Pro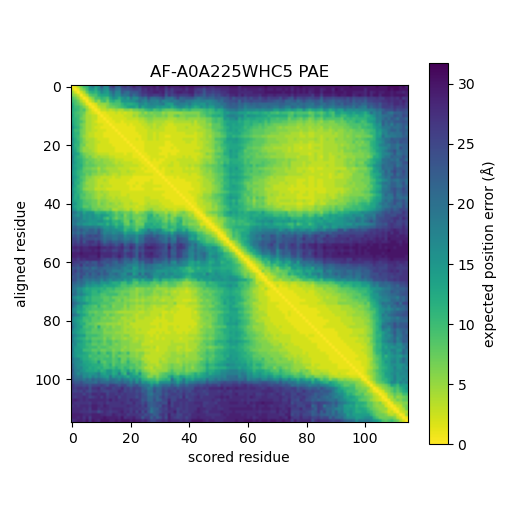tein AF-A0A225WHC5-F1 (afdb_monomer)

Foldseek 3Di:
DPCPDDPVCVVVCVVVVVLCQQQAFDVLLVRAGVVCLVFVDHRDDPCVVVDDDPPDPPPPPPPPPVCVVVVVVVRVVSSVVSVVSSVVSNVVVVVVVVVVPPDDPDPDDDPPDDD

pLDDT: mean 79.37, std 14.0, range [38.44, 94.5]

Secondary structure (DSSP, 8-state):
------TTTHHHHHHHHHHHHHHS-BGGGTTB-HHHHHHSSPPP-THHHH---TT---------GGGHHHHHHHHHHHHHHHHHHHHHHHHHHHHHHHHHHSPPPPS--TT----

Radius of gyration: 24.58 Å; Cα contacts (8 Å, |Δi|>4): 53; chains: 1; bounding box: 73×49×48 Å

Solvent-accessible surface area (backbone atoms only — not comparable to full-atom values): 7157 Å² total; per-residue (Å²): 130,82,86,78,71,54,96,78,50,57,71,75,41,45,65,59,52,51,50,50,60,35,46,42,62,36,70,78,49,64,61,37,20,55,45,26,68,72,65,57,42,82,59,78,52,84,58,62,78,73,56,73,61,96,79,60,85,73,59,75,86,78,70,55,80,88,50,48,63,60,56,50,53,54,42,53,53,50,29,51,53,51,53,50,51,25,51,51,50,46,51,54,49,52,53,51,53,52,58,70,68,54,69,83,78,74,96,68,62,101,76,75,76,84,130

Organism: NCBI:txid4795

Sequence (115 aa):
MENGLDQYEWRYLLPAVQANLNHTRVQSLADRAPVEVFTALPASSALDVMVVPATSEQGERVVELGDIGEHVDRRQVLLHEIQQEMVDVKERQRLRDTAAHNGIPANFDVGDFVL

Mean predicted aligned error: 12.5 Å

Structure (mmCIF, N/CA/C/O backbone):
data_AF-A0A225WHC5-F1
#
_entry.id   AF-A0A225WHC5-F1
#
loop_
_atom_site.group_PDB
_atom_site.id
_atom_site.type_symbol
_atom_site.label_atom_id
_atom_site.label_alt_id
_atom_site.label_comp_id
_atom_site.label_asym_id
_atom_site.label_entity_id
_atom_site.label_seq_id
_atom_site.pdbx_PDB_ins_code
_atom_site.Cartn_x
_atom_site.Cartn_y
_atom_site.Cartn_z
_atom_site.occupancy
_atom_site.B_iso_or_equiv
_atom_site.auth_seq_id
_atom_site.auth_comp_id
_atom_site.auth_asym_id
_atom_site.auth_atom_id
_atom_site.pdbx_PDB_model_num
ATOM 1 N N . MET A 1 1 ? -0.910 -25.039 -25.077 1.00 38.44 1 MET A N 1
ATOM 2 C CA . MET A 1 1 ? -1.863 -23.975 -25.434 1.00 38.44 1 MET A CA 1
ATOM 3 C C . MET A 1 1 ? -1.212 -22.677 -25.012 1.00 38.44 1 MET A C 1
ATOM 5 O O . MET A 1 1 ? -1.106 -22.429 -23.820 1.00 38.44 1 MET A O 1
ATOM 9 N N . GLU A 1 2 ? -0.632 -21.945 -25.961 1.00 48.19 2 GLU A N 1
ATOM 10 C CA . GLU A 1 2 ? -0.255 -20.551 -25.719 1.00 48.19 2 GLU A CA 1
ATOM 11 C C . GLU A 1 2 ? -1.563 -19.803 -25.470 1.00 48.19 2 GLU A C 1
ATOM 13 O O . GLU A 1 2 ? -2.457 -19.836 -26.314 1.00 48.19 2 GLU A O 1
ATOM 18 N N . ASN A 1 3 ? -1.726 -19.225 -24.281 1.00 57.34 3 ASN A N 1
ATOM 19 C CA . ASN A 1 3 ? -2.934 -18.497 -23.898 1.00 57.34 3 ASN A CA 1
ATOM 20 C C . ASN A 1 3 ? -2.948 -17.137 -24.611 1.00 57.34 3 ASN A C 1
ATOM 22 O O . ASN A 1 3 ? -2.781 -16.096 -23.977 1.00 57.34 3 ASN A O 1
ATOM 26 N N . GLY A 1 4 ? -3.064 -17.160 -25.940 1.00 53.59 4 GLY A N 1
ATOM 27 C CA . GLY A 1 4 ? -3.230 -15.987 -26.785 1.00 53.59 4 GLY A CA 1
ATOM 28 C C . GLY A 1 4 ? -4.613 -15.406 -26.559 1.00 53.59 4 GLY A C 1
ATOM 29 O O . GLY A 1 4 ? -5.509 -15.620 -27.367 1.00 53.59 4 GLY A O 1
ATOM 30 N N . LEU A 1 5 ? -4.786 -14.742 -25.418 1.00 62.00 5 LEU A N 1
ATOM 31 C CA . LEU A 1 5 ? -5.955 -13.921 -25.150 1.00 62.00 5 LEU A CA 1
ATOM 32 C C . LEU A 1 5 ? -6.085 -12.913 -26.284 1.00 62.00 5 LEU A C 1
ATOM 34 O O . LEU A 1 5 ? -5.107 -12.251 -26.65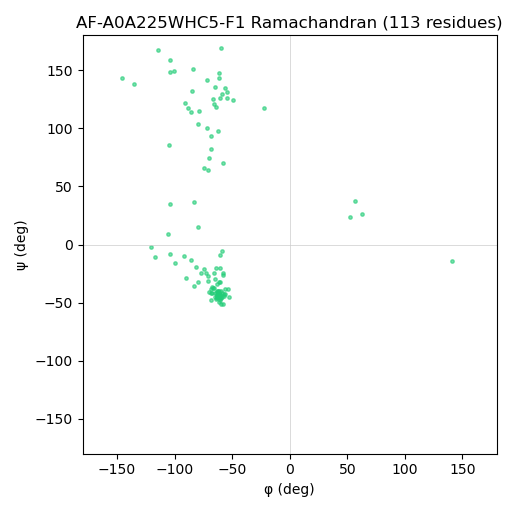1 1.00 62.00 5 LEU A O 1
ATOM 38 N N . ASP A 1 6 ? -7.286 -12.812 -26.836 1.00 71.00 6 ASP A N 1
ATOM 39 C CA . ASP A 1 6 ? -7.579 -11.801 -27.839 1.00 71.00 6 ASP A CA 1
ATOM 40 C C . ASP A 1 6 ? -7.378 -10.409 -27.206 1.00 71.00 6 ASP A C 1
ATOM 42 O O . ASP A 1 6 ? -7.628 -10.196 -26.013 1.00 71.00 6 ASP A O 1
ATOM 46 N N . GLN A 1 7 ? -6.944 -9.424 -27.992 1.00 67.62 7 GLN A N 1
ATOM 47 C CA . GLN A 1 7 ? -6.704 -8.042 -27.550 1.00 67.62 7 GLN A CA 1
ATOM 48 C C . GLN A 1 7 ? -7.952 -7.357 -26.962 1.00 67.62 7 GLN A C 1
ATOM 50 O O . GLN A 1 7 ? -7.872 -6.229 -26.482 1.00 67.62 7 GLN A O 1
ATOM 55 N N . TYR A 1 8 ? -9.115 -8.005 -27.019 1.00 72.00 8 TYR A N 1
ATOM 56 C CA . TYR A 1 8 ? -10.375 -7.552 -26.438 1.00 72.00 8 TYR A CA 1
ATOM 57 C C . TYR A 1 8 ? -10.699 -8.217 -25.089 1.00 72.00 8 TYR A C 1
ATOM 59 O O . TYR A 1 8 ? -11.515 -7.690 -24.329 1.00 72.00 8 TYR A O 1
ATOM 67 N N . GLU A 1 9 ? -10.036 -9.322 -24.742 1.00 81.50 9 GLU A N 1
ATOM 68 C CA . GLU A 1 9 ? -10.316 -10.111 -23.535 1.00 81.50 9 GLU A CA 1
ATOM 69 C C . GLU A 1 9 ? -9.589 -9.596 -22.284 1.00 81.50 9 GLU A C 1
ATOM 71 O O . GLU A 1 9 ? -9.965 -9.941 -21.163 1.00 81.50 9 GLU A O 1
ATOM 76 N N . TRP A 1 10 ? -8.605 -8.699 -22.428 1.00 83.75 10 TRP A N 1
ATOM 77 C CA . TRP A 1 10 ? -7.861 -8.134 -21.287 1.00 83.75 10 TRP A CA 1
ATOM 78 C C . TRP A 1 10 ? -8.759 -7.425 -20.265 1.00 83.75 10 TRP A C 1
ATOM 80 O O . TRP A 1 10 ? -8.421 -7.361 -19.083 1.00 83.75 10 TRP A O 1
ATOM 90 N N . ARG A 1 11 ? -9.926 -6.914 -20.685 1.00 85.31 11 ARG A N 1
ATOM 91 C CA . ARG A 1 11 ? -10.891 -6.275 -19.776 1.00 85.31 11 ARG A CA 1
ATOM 92 C C . ARG A 1 11 ? -11.400 -7.252 -18.716 1.00 85.31 11 ARG A C 1
ATOM 94 O O . ARG A 1 11 ? -11.648 -6.829 -17.591 1.00 85.31 11 ARG A O 1
ATOM 101 N N . TYR A 1 12 ? -11.502 -8.540 -19.048 1.00 87.00 12 TYR A N 1
ATOM 102 C CA . TYR A 1 12 ? -11.875 -9.587 -18.093 1.00 87.00 12 TYR A CA 1
ATOM 103 C C . TYR A 1 12 ? -10.756 -9.892 -17.094 1.00 87.00 12 TYR A C 1
ATOM 105 O O . TYR A 1 12 ? -11.031 -10.326 -15.979 1.00 87.00 12 TYR A O 1
ATOM 113 N N . LEU A 1 13 ? -9.501 -9.621 -17.460 1.00 86.56 13 LEU A N 1
ATOM 114 C CA . LEU A 1 13 ? -8.360 -9.776 -16.562 1.00 86.56 13 LEU A CA 1
ATOM 115 C C . LEU A 1 13 ? -8.168 -8.593 -15.616 1.00 86.56 13 LEU A C 1
ATOM 117 O O . LEU A 1 13 ? -7.499 -8.748 -14.597 1.00 86.56 13 LEU A O 1
ATOM 121 N N . LEU A 1 14 ? -8.734 -7.425 -15.926 1.00 88.75 14 LEU A N 1
ATOM 122 C CA . LEU A 1 14 ? -8.493 -6.202 -15.163 1.00 88.75 14 LEU A CA 1
ATOM 123 C C . LEU A 1 14 ? -8.737 -6.369 -13.649 1.00 88.75 14 LEU A C 1
ATOM 125 O O . LEU A 1 14 ? -7.852 -5.978 -12.887 1.00 88.75 14 LEU A O 1
ATOM 129 N N . PRO A 1 15 ? -9.834 -7.002 -13.178 1.00 89.94 15 PRO A N 1
ATOM 130 C CA . PRO A 1 15 ? -10.032 -7.225 -11.746 1.00 89.94 15 PRO A CA 1
ATOM 131 C C . PRO A 1 15 ? -8.951 -8.121 -11.130 1.00 89.94 15 PRO A C 1
ATOM 133 O O . PRO A 1 15 ? -8.473 -7.842 -10.034 1.00 89.94 15 PRO A O 1
ATOM 136 N N . ALA A 1 16 ? 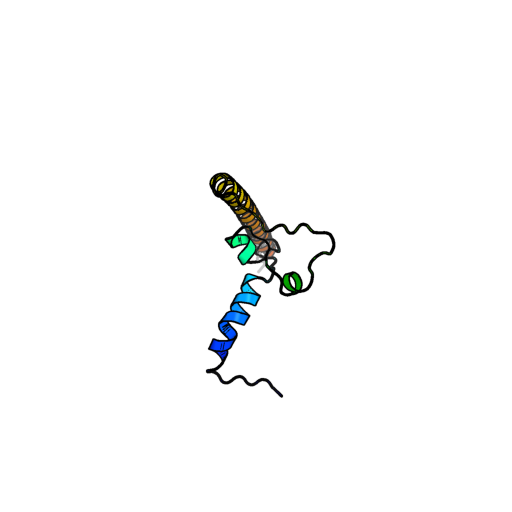-8.527 -9.169 -11.842 1.00 87.12 16 ALA A N 1
ATOM 137 C CA . ALA A 1 16 ? -7.491 -10.086 -11.372 1.00 87.12 16 ALA A CA 1
ATOM 138 C C . ALA A 1 16 ? -6.119 -9.400 -11.303 1.00 87.12 16 ALA A C 1
ATOM 140 O O . ALA A 1 16 ? -5.389 -9.572 -10.326 1.00 87.12 16 ALA A O 1
ATOM 141 N N . VAL A 1 17 ? -5.780 -8.583 -12.303 1.00 90.00 17 VAL A N 1
ATOM 142 C CA . VAL A 1 17 ? -4.545 -7.787 -12.317 1.00 90.00 17 VAL A CA 1
ATOM 143 C C . VAL A 1 17 ? -4.564 -6.762 -11.187 1.00 90.00 17 VAL A C 1
ATOM 145 O O . VAL A 1 17 ? -3.601 -6.675 -10.431 1.00 90.00 17 VAL A O 1
ATOM 148 N N . GLN A 1 18 ? -5.666 -6.030 -11.020 1.00 91.69 18 GLN A N 1
ATOM 149 C CA . GLN A 1 18 ? -5.815 -5.047 -9.950 1.00 91.69 18 GLN A CA 1
ATOM 150 C C . GLN A 1 18 ? -5.705 -5.693 -8.564 1.00 91.69 18 GLN A C 1
ATOM 152 O O . GLN A 1 18 ? -5.007 -5.161 -7.703 1.00 91.69 18 GLN A O 1
ATOM 157 N N . ALA A 1 19 ? -6.345 -6.846 -8.351 1.00 89.00 19 ALA A N 1
ATOM 158 C CA . ALA A 1 19 ? -6.232 -7.588 -7.099 1.00 89.00 19 ALA A CA 1
ATOM 159 C C . ALA A 1 19 ? -4.778 -8.010 -6.832 1.00 89.00 19 ALA A C 1
ATOM 161 O O . ALA A 1 19 ? -4.262 -7.777 -5.744 1.00 89.00 19 ALA A O 1
ATOM 162 N N . ASN A 1 20 ? -4.076 -8.542 -7.837 1.00 89.94 20 ASN A N 1
ATOM 163 C CA . ASN A 1 20 ? -2.668 -8.912 -7.682 1.00 89.94 20 ASN A CA 1
ATOM 164 C C . ASN A 1 20 ? -1.792 -7.702 -7.340 1.00 89.94 20 ASN A C 1
ATOM 166 O O . ASN A 1 20 ? -1.032 -7.757 -6.376 1.00 89.94 20 ASN A O 1
ATOM 170 N N . LEU A 1 21 ? -1.914 -6.601 -8.085 1.00 91.62 21 LEU A N 1
ATOM 171 C CA . LEU A 1 21 ? -1.104 -5.401 -7.859 1.00 91.62 21 LEU A CA 1
ATOM 172 C C . LEU A 1 21 ? -1.371 -4.773 -6.486 1.00 91.62 21 LEU A C 1
ATOM 174 O O . LEU A 1 21 ? -0.430 -4.359 -5.816 1.00 91.62 21 LEU A O 1
ATOM 178 N N . ASN A 1 22 ? -2.627 -4.736 -6.039 1.00 92.88 22 ASN A N 1
ATOM 179 C CA . ASN A 1 22 ? -2.988 -4.096 -4.773 1.00 92.88 22 ASN A CA 1
ATOM 180 C C . ASN A 1 22 ? -2.641 -4.930 -3.533 1.00 92.88 22 ASN A C 1
ATOM 182 O O . ASN A 1 22 ? -2.480 -4.354 -2.457 1.00 92.88 22 ASN A O 1
ATOM 186 N N . HIS A 1 23 ? -2.532 -6.255 -3.668 1.00 91.38 23 HIS A N 1
ATOM 187 C CA . HIS A 1 23 ? -2.261 -7.176 -2.557 1.00 91.38 23 HIS A CA 1
ATOM 188 C C . HIS A 1 23 ? -0.814 -7.695 -2.530 1.00 91.38 23 HIS A C 1
ATOM 190 O O . HIS A 1 23 ? -0.408 -8.327 -1.556 1.00 91.38 23 HIS A O 1
ATOM 196 N N . THR A 1 24 ? -0.016 -7.422 -3.565 1.00 91.25 24 THR A N 1
ATOM 197 C CA . THR A 1 24 ? 1.399 -7.817 -3.616 1.00 91.25 24 THR A CA 1
ATOM 198 C C . THR A 1 24 ? 2.276 -6.785 -2.912 1.00 91.25 24 THR A C 1
ATOM 200 O O . THR A 1 24 ? 2.168 -5.585 -3.159 1.00 91.25 24 THR A O 1
ATOM 203 N N . ARG A 1 25 ? 3.174 -7.262 -2.047 1.00 91.94 25 ARG A N 1
ATOM 204 C CA . ARG A 1 25 ? 4.153 -6.430 -1.338 1.00 91.94 25 ARG A CA 1
ATOM 205 C C . ARG A 1 25 ? 5.242 -5.930 -2.275 1.00 91.94 25 ARG A C 1
ATOM 207 O O . ARG A 1 25 ? 5.704 -6.668 -3.145 1.00 91.94 25 ARG A O 1
ATOM 214 N N . VAL A 1 26 ? 5.672 -4.686 -2.077 1.00 90.62 26 VAL A N 1
ATOM 215 C CA . VAL A 1 26 ? 6.751 -4.078 -2.863 1.00 90.62 26 VAL A CA 1
ATOM 216 C C . VAL A 1 26 ? 7.729 -3.333 -1.959 1.00 90.62 26 VAL A C 1
ATOM 218 O O . VAL A 1 26 ? 7.340 -2.603 -1.049 1.00 90.62 26 VAL A O 1
ATOM 221 N N . GLN A 1 27 ? 9.028 -3.478 -2.231 1.00 87.44 27 GLN A N 1
ATOM 222 C CA . GLN A 1 27 ? 10.090 -2.896 -1.396 1.00 87.44 27 GLN A CA 1
ATOM 223 C C . GLN A 1 27 ? 10.019 -1.366 -1.307 1.00 87.44 27 GLN A C 1
ATOM 225 O O . GLN A 1 27 ? 10.340 -0.788 -0.272 1.00 87.44 27 GLN A O 1
ATOM 230 N N . SER A 1 28 ? 9.557 -0.705 -2.371 1.00 85.00 28 SER A N 1
ATOM 231 C CA . SER A 1 28 ? 9.374 0.750 -2.408 1.00 85.00 28 SER A CA 1
ATOM 232 C C . SER A 1 28 ? 8.323 1.261 -1.417 1.00 85.00 28 SER A C 1
ATOM 234 O O . SER A 1 28 ? 8.353 2.438 -1.066 1.00 85.00 28 SER A O 1
ATOM 236 N N . LEU A 1 29 ? 7.423 0.391 -0.950 1.00 89.38 29 LEU A N 1
ATOM 237 C CA . LEU A 1 29 ? 6.408 0.682 0.062 1.00 89.38 29 LEU A CA 1
ATOM 238 C C . LEU A 1 29 ? 6.779 0.086 1.426 1.00 89.38 29 LEU A C 1
ATOM 240 O O . LEU A 1 29 ? 5.907 -0.378 2.152 1.00 89.38 29 LEU A O 1
ATOM 244 N N . ALA A 1 30 ? 8.072 0.056 1.764 1.00 90.06 30 ALA A N 1
ATOM 245 C CA . ALA A 1 30 ? 8.567 -0.563 2.996 1.00 90.06 30 ALA A CA 1
ATOM 246 C C . ALA A 1 30 ? 8.164 -2.049 3.132 1.00 90.06 30 ALA A C 1
ATOM 248 O O . ALA A 1 30 ? 7.842 -2.518 4.217 1.00 90.06 30 ALA A O 1
ATOM 249 N N . ASP A 1 31 ? 8.165 -2.783 2.012 1.00 91.19 31 ASP A N 1
ATOM 250 C CA . ASP A 1 31 ? 7.764 -4.199 1.937 1.00 91.19 31 ASP A CA 1
ATOM 251 C C . ASP A 1 31 ? 6.290 -4.464 2.315 1.00 91.19 31 ASP A C 1
ATOM 253 O O . ASP A 1 31 ? 5.912 -5.561 2.727 1.00 91.19 31 ASP A O 1
ATOM 257 N N . ARG A 1 32 ? 5.428 -3.454 2.142 1.00 91.62 32 ARG A N 1
ATOM 258 C CA . ARG A 1 32 ? 3.969 -3.546 2.313 1.00 91.62 32 ARG A CA 1
ATOM 259 C C . ARG A 1 32 ? 3.253 -3.584 0.967 1.00 91.62 32 ARG A C 1
ATOM 261 O O . ARG A 1 32 ? 3.799 -3.174 -0.063 1.00 91.62 32 ARG A O 1
ATOM 268 N N . ALA A 1 33 ? 2.023 -4.085 0.963 1.00 93.12 33 ALA A N 1
ATOM 269 C CA . ALA A 1 33 ? 1.152 -4.032 -0.206 1.00 93.12 33 ALA A CA 1
ATOM 270 C C . ALA A 1 33 ? 0.415 -2.679 -0.292 1.00 93.12 33 ALA A C 1
ATOM 272 O O . ALA A 1 33 ? 0.115 -2.079 0.746 1.00 93.12 33 ALA A O 1
ATOM 273 N N . PRO A 1 34 ? 0.053 -2.199 -1.497 1.00 93.50 34 PRO A N 1
ATOM 274 C CA . PRO A 1 34 ? -0.680 -0.940 -1.656 1.00 93.50 34 PRO A CA 1
ATOM 275 C C . PRO A 1 34 ? -1.966 -0.851 -0.825 1.00 93.50 34 PRO A C 1
ATOM 277 O O . PRO A 1 34 ? -2.262 0.204 -0.264 1.00 93.50 34 PRO A O 1
ATOM 280 N N . VAL A 1 35 ? -2.712 -1.954 -0.695 1.00 92.62 35 VAL A N 1
ATOM 281 C CA . VAL A 1 35 ? -3.935 -1.989 0.122 1.00 92.62 35 VAL A CA 1
ATOM 282 C C . VAL A 1 35 ? -3.655 -1.723 1.605 1.00 92.62 35 VAL A C 1
ATOM 284 O O . VAL A 1 35 ? -4.447 -1.049 2.262 1.00 92.62 35 VAL A O 1
ATOM 287 N N . GLU A 1 36 ? -2.507 -2.168 2.120 1.00 92.44 36 GLU A N 1
ATOM 288 C CA . GLU A 1 36 ? -2.106 -1.968 3.518 1.00 92.44 36 GLU A CA 1
ATOM 289 C C . GLU A 1 36 ? -1.764 -0.503 3.779 1.00 92.44 36 GLU A C 1
ATOM 291 O O . GLU A 1 36 ? -2.185 0.066 4.783 1.00 92.44 36 GLU A O 1
ATOM 296 N N . VAL A 1 37 ? -1.073 0.135 2.833 1.00 91.44 37 VAL A N 1
ATOM 297 C CA . VAL A 1 37 ? -0.726 1.562 2.904 1.00 91.44 37 VAL A CA 1
ATOM 298 C C . VAL A 1 37 ? -1.951 2.460 2.716 1.00 91.44 37 VAL A C 1
ATOM 300 O O . VAL A 1 37 ? -1.971 3.575 3.226 1.00 91.44 37 VAL A O 1
ATOM 303 N N . PHE A 1 38 ? -2.979 1.998 2.001 1.00 90.00 38 PHE A N 1
ATOM 304 C CA . PHE A 1 38 ? -4.207 2.767 1.784 1.00 90.00 38 PHE A CA 1
ATOM 305 C C . PHE A 1 38 ? -5.207 2.648 2.943 1.00 90.00 38 PHE A C 1
ATOM 307 O O . PHE A 1 38 ? -5.906 3.608 3.255 1.00 90.00 38 PHE A O 1
ATOM 314 N N . THR A 1 39 ? -5.296 1.475 3.575 1.00 89.69 39 THR A N 1
ATOM 315 C CA . THR A 1 39 ? -6.375 1.163 4.535 1.00 89.69 39 THR A CA 1
ATOM 316 C C . THR A 1 39 ? -5.903 0.905 5.964 1.00 89.69 39 THR A C 1
ATOM 318 O O . THR A 1 39 ? -6.739 0.777 6.865 1.00 89.69 39 THR A O 1
ATOM 321 N N . ALA A 1 40 ? -4.591 0.763 6.179 1.00 89.56 40 ALA A N 1
ATOM 322 C CA . ALA A 1 40 ? -4.011 0.226 7.411 1.00 89.56 40 ALA A CA 1
ATOM 323 C C . ALA A 1 40 ? -4.601 -1.146 7.822 1.00 89.56 40 ALA A C 1
ATOM 325 O O . ALA A 1 40 ? -4.589 -1.519 8.997 1.00 89.56 40 ALA A O 1
ATOM 326 N N . LEU A 1 41 ? -5.158 -1.902 6.867 1.00 86.88 41 LEU A N 1
ATOM 327 C CA . LEU A 1 41 ? -5.571 -3.296 7.036 1.00 86.88 41 LEU A CA 1
ATOM 328 C C . LEU A 1 41 ? -4.521 -4.228 6.444 1.00 86.88 41 LEU A C 1
ATOM 330 O O . LEU A 1 41 ? -3.900 -3.858 5.455 1.00 86.88 41 LEU A O 1
ATOM 334 N N . PRO A 1 42 ? -4.358 -5.443 6.986 1.00 85.00 42 PRO A N 1
ATOM 335 C CA . PRO A 1 42 ? -3.518 -6.450 6.353 1.00 85.00 42 PRO A CA 1
ATOM 336 C C . PRO A 1 42 ? -4.046 -6.806 4.957 1.00 85.00 42 PRO A C 1
ATOM 338 O O . PRO A 1 42 ? -5.261 -6.877 4.743 1.00 85.00 42 PRO A O 1
ATOM 341 N N . ALA A 1 43 ? -3.133 -7.053 4.016 1.00 85.31 43 ALA A N 1
ATOM 342 C CA . ALA A 1 43 ? -3.503 -7.529 2.691 1.00 85.31 43 ALA A CA 1
ATOM 343 C C . ALA A 1 43 ? -4.108 -8.930 2.800 1.00 85.31 43 ALA A C 1
ATOM 345 O O . ALA A 1 43 ? -3.451 -9.859 3.264 1.00 85.31 43 ALA A O 1
ATOM 346 N N . SER A 1 44 ? -5.352 -9.085 2.350 1.00 79.69 44 SER A N 1
ATOM 347 C CA . SER A 1 44 ? -5.986 -10.400 2.289 1.00 79.69 44 SER A CA 1
ATOM 348 C C . SER A 1 44 ? -5.264 -11.300 1.292 1.00 79.69 44 SER A C 1
ATOM 350 O O . SER A 1 44 ? -4.961 -10.874 0.172 1.00 79.69 44 SER A O 1
ATOM 352 N N . SER A 1 45 ? -5.037 -12.545 1.693 1.00 71.44 45 SER A N 1
ATOM 353 C CA . SER A 1 45 ? -4.523 -13.625 0.860 1.00 71.44 45 SER A CA 1
ATOM 354 C C . SER A 1 45 ? -5.649 -14.586 0.482 1.00 71.44 45 SER A C 1
ATOM 356 O O . SER A 1 45 ? -6.560 -14.839 1.266 1.00 71.44 45 SER A O 1
ATOM 358 N N . ALA A 1 46 ? -5.563 -15.205 -0.699 1.00 68.06 46 ALA A N 1
ATOM 359 C CA . ALA A 1 46 ? -6.474 -16.290 -1.078 1.00 68.06 46 ALA A CA 1
ATOM 360 C C . ALA A 1 46 ? -6.421 -17.475 -0.088 1.00 68.06 46 ALA A C 1
ATOM 362 O O . ALA A 1 46 ? -7.392 -18.217 0.048 1.00 68.06 46 ALA A O 1
ATOM 363 N N . LEU A 1 47 ? -5.303 -17.630 0.632 1.00 67.38 47 LEU A N 1
ATOM 364 C CA . LEU A 1 47 ? -5.136 -18.655 1.662 1.00 67.38 47 LEU A CA 1
ATOM 365 C C . LEU A 1 47 ? -5.894 -18.340 2.959 1.00 67.38 47 LEU A C 1
ATOM 367 O O . LEU A 1 47 ? -6.215 -19.278 3.683 1.00 67.38 47 LEU A O 1
ATOM 371 N N . ASP A 1 48 ? -6.247 -17.078 3.221 1.00 64.81 48 ASP A N 1
ATOM 372 C CA . ASP A 1 48 ? -6.993 -16.688 4.430 1.00 64.81 48 ASP A CA 1
ATOM 373 C C . ASP A 1 48 ? -8.414 -17.275 4.439 1.00 64.81 48 ASP A C 1
ATOM 375 O O . ASP A 1 48 ? -9.001 -17.474 5.497 1.00 64.81 48 ASP A O 1
ATOM 379 N N . VAL A 1 49 ? -8.963 -17.592 3.259 1.00 61.53 49 VAL A N 1
ATOM 380 C CA . VAL A 1 49 ? -10.272 -18.253 3.112 1.00 61.53 49 VAL A CA 1
ATOM 381 C C . VAL A 1 49 ? -10.175 -19.763 3.356 1.00 61.53 49 VAL A C 1
ATOM 383 O O . VAL A 1 49 ? -11.129 -20.376 3.828 1.00 61.53 49 VAL A O 1
ATOM 386 N N . MET A 1 50 ? -9.037 -20.384 3.022 1.00 58.97 50 MET A N 1
ATOM 387 C CA . MET A 1 50 ? -8.850 -21.837 3.145 1.00 58.97 50 MET A CA 1
ATOM 388 C C . MET A 1 50 ? -8.284 -22.259 4.502 1.00 58.97 50 MET A C 1
ATOM 390 O O . MET A 1 50 ? -8.547 -23.375 4.949 1.00 58.97 50 MET A O 1
ATOM 394 N N . VAL A 1 51 ? -7.499 -21.400 5.151 1.00 59.94 51 VAL A N 1
ATOM 395 C CA . VAL A 1 51 ? -6.853 -21.691 6.431 1.00 59.94 51 VAL A CA 1
ATOM 396 C C . VAL A 1 51 ? -7.595 -20.944 7.531 1.00 59.94 51 VAL A C 1
ATOM 398 O O . VAL A 1 51 ? -7.204 -19.852 7.926 1.00 59.94 51 VAL A O 1
ATOM 401 N N . VAL A 1 52 ? -8.664 -21.554 8.048 1.00 56.66 52 VAL A N 1
ATOM 402 C CA . VAL A 1 52 ? -9.240 -21.146 9.335 1.00 56.66 52 VAL A CA 1
ATOM 403 C C . VAL A 1 52 ? -8.362 -21.761 10.430 1.00 56.66 52 VAL A C 1
ATOM 405 O O . VAL A 1 52 ? -8.287 -22.991 10.519 1.00 56.66 52 VAL A O 1
ATOM 408 N N . PRO A 1 53 ? -7.652 -20.968 11.250 1.00 55.56 53 PRO A N 1
ATOM 409 C CA . PRO A 1 53 ? -6.873 -21.516 12.350 1.00 55.56 53 PRO A CA 1
ATOM 410 C C . PRO A 1 53 ? -7.805 -22.250 13.320 1.00 55.56 53 PRO A C 1
ATOM 412 O O . PRO A 1 53 ? -8.760 -21.670 13.829 1.00 55.56 53 PRO A O 1
ATOM 415 N N . ALA A 1 54 ? -7.506 -23.517 13.624 1.00 56.81 54 ALA A N 1
ATOM 416 C CA . ALA A 1 54 ? -8.320 -24.366 14.505 1.00 56.81 54 ALA A CA 1
ATOM 417 C C . ALA A 1 54 ? -8.478 -23.825 15.945 1.00 56.81 54 ALA A C 1
ATOM 419 O O . ALA A 1 54 ? -9.257 -24.364 16.726 1.00 56.81 54 ALA A O 1
ATOM 420 N N . THR A 1 55 ? -7.730 -22.781 16.303 1.00 56.97 55 THR A N 1
ATOM 421 C CA . THR A 1 55 ? -7.706 -22.151 17.628 1.00 56.97 55 THR A CA 1
ATOM 422 C C . THR A 1 55 ? -8.090 -20.677 17.620 1.00 56.97 55 THR A C 1
ATOM 424 O O . THR A 1 55 ? -8.119 -20.070 18.689 1.00 56.97 55 T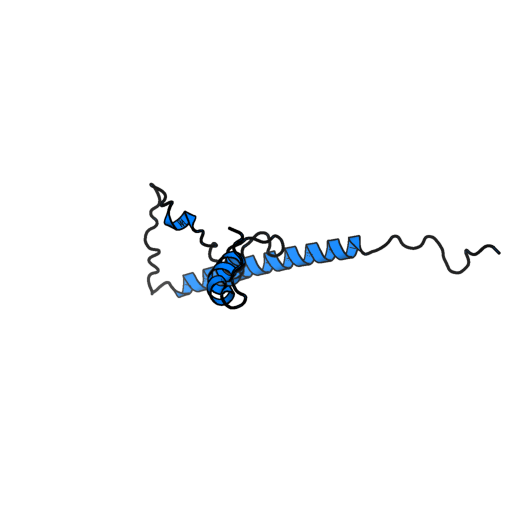HR A O 1
ATOM 427 N N . SER A 1 56 ? -8.365 -20.064 16.466 1.00 51.41 56 SER A N 1
ATOM 428 C CA . SER A 1 56 ? -8.725 -18.652 16.473 1.00 51.41 56 SER A CA 1
ATOM 429 C C . SER A 1 56 ? -10.215 -18.507 16.715 1.00 51.41 56 SER A C 1
ATOM 431 O O . SER A 1 56 ? -11.027 -18.792 15.835 1.00 51.41 56 SER A O 1
ATOM 433 N N . GLU A 1 57 ? -10.552 -17.932 17.862 1.00 51.09 57 GLU A N 1
ATOM 434 C CA . GLU A 1 57 ? -11.660 -16.993 17.948 1.00 51.09 57 GLU A CA 1
ATOM 435 C C . GLU A 1 57 ? -11.395 -15.828 16.980 1.00 51.09 57 GLU A C 1
ATOM 437 O O . GLU A 1 57 ? -11.150 -14.688 17.366 1.00 51.09 57 GLU A O 1
ATOM 442 N N . GLN A 1 58 ? -11.469 -16.090 15.675 1.00 49.97 58 GLN A N 1
ATOM 443 C CA . GLN A 1 58 ? -11.936 -15.097 14.723 1.00 49.97 58 GLN A CA 1
ATOM 444 C C . GLN A 1 58 ? -13.435 -14.973 14.982 1.00 49.97 58 GLN A C 1
ATOM 446 O O . GLN A 1 58 ? -14.271 -15.331 14.156 1.00 49.97 58 GLN A O 1
ATOM 451 N N . GLY A 1 59 ? -13.764 -14.500 16.189 1.00 46.47 59 GLY A N 1
ATOM 452 C CA . GLY A 1 59 ? -15.014 -13.825 16.410 1.00 46.47 59 GLY A CA 1
ATOM 453 C C . GLY A 1 59 ? -15.086 -12.799 15.300 1.00 46.47 59 GLY A C 1
ATOM 454 O O . GLY A 1 59 ? -14.138 -12.036 15.076 1.00 46.47 59 GLY A O 1
ATOM 455 N N . GLU A 1 60 ? -16.173 -12.865 14.543 1.00 49.72 60 GLU A N 1
ATOM 456 C CA . GLU A 1 60 ? -16.744 -11.709 13.879 1.00 49.72 60 GLU A CA 1
ATOM 457 C C . GLU A 1 60 ? -16.265 -10.462 14.626 1.00 49.72 60 GLU A C 1
ATOM 459 O O . GLU A 1 60 ? -16.433 -10.381 15.845 1.00 49.72 60 GLU A O 1
ATOM 464 N N . ARG A 1 61 ? -15.507 -9.575 13.966 1.00 55.19 61 ARG A N 1
ATOM 465 C CA . ARG A 1 61 ? -15.004 -8.373 14.635 1.00 55.19 61 ARG A CA 1
ATOM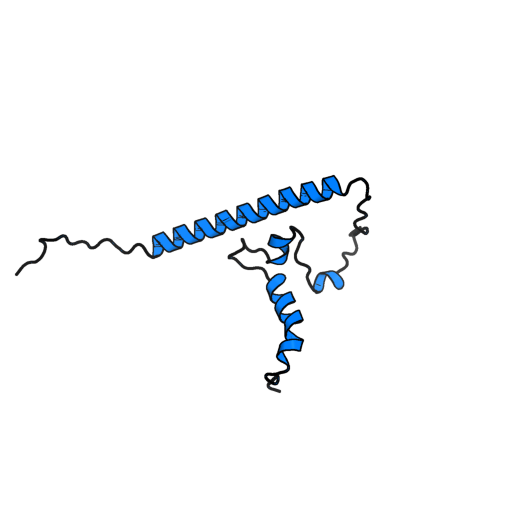 466 C C . ARG A 1 61 ? -16.236 -7.512 14.895 1.00 55.19 61 ARG A C 1
ATOM 468 O O . ARG A 1 61 ? -16.563 -6.657 14.077 1.00 55.19 61 ARG A O 1
ATOM 475 N N . VAL A 1 62 ? -16.951 -7.813 15.977 1.00 59.34 62 VAL A N 1
ATOM 476 C CA . VAL A 1 62 ? -18.142 -7.111 16.424 1.00 59.34 62 VAL A CA 1
ATOM 477 C C . VAL A 1 62 ? -17.632 -5.759 16.870 1.00 59.34 62 VAL A C 1
ATOM 479 O O . VAL A 1 62 ? -17.104 -5.588 17.964 1.00 59.34 62 VAL A O 1
ATOM 482 N N . VAL A 1 63 ? -17.676 -4.811 15.943 1.00 62.38 63 VAL A N 1
ATOM 483 C CA . VAL A 1 63 ? -17.488 -3.410 16.269 1.00 62.38 63 VAL A CA 1
ATOM 484 C C . VAL A 1 63 ? -18.829 -2.967 16.826 1.00 62.38 63 VAL A C 1
ATOM 486 O O . VAL A 1 63 ? -19.791 -2.814 16.071 1.00 62.38 63 VAL A O 1
ATOM 489 N N . GLU A 1 64 ? -18.918 -2.816 18.146 1.00 69.50 64 GLU A N 1
ATOM 490 C CA . GLU A 1 64 ? -20.074 -2.149 18.733 1.00 69.50 64 GLU A CA 1
ATOM 491 C C . GLU A 1 64 ? -20.153 -0.735 18.154 1.00 69.50 64 GLU A C 1
ATOM 493 O O . GLU A 1 64 ? -19.162 -0.003 18.122 1.00 69.50 64 GLU A O 1
ATOM 498 N N . LEU A 1 65 ? -21.330 -0.343 17.651 1.00 72.12 65 LEU A N 1
ATOM 499 C CA . LEU A 1 65 ? -21.477 0.937 16.952 1.00 72.12 65 LEU A CA 1
ATOM 500 C C . LEU A 1 65 ? -21.139 2.153 17.836 1.00 72.12 65 LEU A C 1
ATOM 502 O O . LEU A 1 65 ? -20.824 3.214 17.301 1.00 72.12 65 LEU A O 1
ATOM 506 N N . GLY A 1 66 ? -21.174 1.992 19.165 1.00 76.38 66 GLY A N 1
ATOM 507 C CA . GLY A 1 66 ? -20.758 3.011 20.132 1.00 76.38 66 GLY A CA 1
ATOM 508 C C . GLY A 1 66 ? -19.266 3.356 20.072 1.00 76.38 66 GLY A C 1
ATOM 509 O O . GLY A 1 66 ? -18.911 4.514 20.278 1.00 76.38 66 GLY A O 1
ATOM 510 N N . ASP A 1 67 ? -18.419 2.401 19.676 1.00 80.81 67 ASP A N 1
ATOM 511 C CA . ASP A 1 67 ? -16.953 2.515 19.730 1.00 80.81 67 ASP A CA 1
ATOM 512 C C . ASP A 1 67 ? -16.316 2.727 18.344 1.00 80.81 67 ASP A C 1
ATOM 514 O O . ASP A 1 67 ? -15.092 2.698 18.181 1.00 80.81 67 ASP A O 1
ATOM 518 N N . ILE A 1 68 ? -17.132 2.973 17.310 1.00 83.44 68 ILE A N 1
ATOM 519 C CA . ILE A 1 68 ? -16.649 3.207 15.937 1.00 83.44 68 ILE A CA 1
ATOM 520 C C . ILE A 1 68 ? -15.645 4.363 15.895 1.00 83.44 68 ILE A C 1
ATOM 522 O O . ILE A 1 68 ? -14.662 4.274 15.160 1.00 83.44 68 ILE A O 1
ATOM 526 N N . GLY A 1 69 ? -15.875 5.422 16.680 1.00 86.25 69 GLY A N 1
ATOM 527 C CA . GLY A 1 69 ? -14.979 6.578 16.754 1.00 86.25 69 GLY A CA 1
ATOM 528 C C . GLY A 1 69 ? -13.563 6.179 17.162 1.00 86.25 69 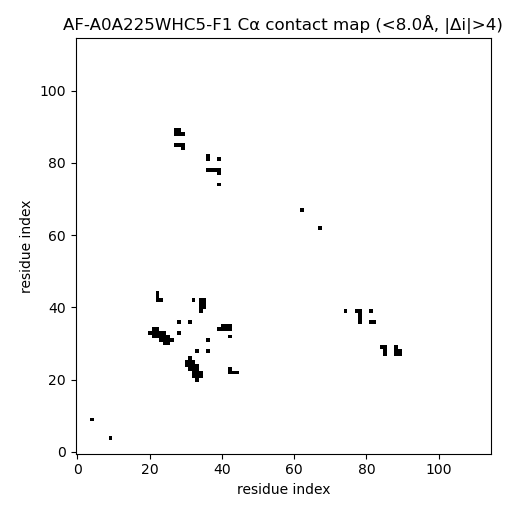GLY A C 1
ATOM 529 O O . GLY A 1 69 ? -12.618 6.453 16.430 1.00 86.25 69 GLY A O 1
ATOM 530 N N . GLU A 1 70 ? -13.425 5.422 18.253 1.00 87.50 70 GLU A N 1
ATOM 531 C CA . GLU A 1 70 ? -12.120 4.950 18.730 1.00 87.50 70 GLU A CA 1
ATOM 532 C C . GLU A 1 70 ? -11.430 4.047 17.696 1.00 87.50 70 GLU A C 1
ATOM 534 O O . GLU A 1 70 ? -10.222 4.139 17.466 1.00 87.50 70 GLU A O 1
ATOM 539 N N . HIS A 1 71 ? -12.192 3.181 17.024 1.00 83.44 71 HIS A N 1
ATOM 540 C CA . HIS A 1 71 ? -11.644 2.301 15.992 1.00 83.44 71 HIS A CA 1
ATOM 541 C C . HIS A 1 71 ? -11.171 3.069 14.752 1.00 83.44 71 HIS A C 1
ATOM 543 O O . HIS A 1 71 ? -10.159 2.701 14.149 1.00 83.44 71 HIS A O 1
ATOM 549 N N . VAL A 1 72 ? -11.875 4.136 14.368 1.00 88.19 72 VAL A N 1
ATOM 550 C CA . VAL A 1 72 ? -11.459 5.035 13.283 1.00 88.19 72 VAL A CA 1
ATOM 551 C C . VAL A 1 72 ? -10.210 5.813 13.685 1.00 88.19 72 VAL A C 1
ATOM 553 O O . VAL A 1 72 ? -9.244 5.805 12.923 1.00 88.19 72 VAL A O 1
ATOM 556 N N . ASP A 1 73 ? -10.182 6.400 14.880 1.00 91.25 73 ASP A N 1
ATOM 557 C CA . ASP A 1 73 ? -9.031 7.161 15.381 1.00 91.25 73 ASP A CA 1
ATOM 558 C C . ASP A 1 73 ? -7.779 6.279 15.444 1.00 91.25 73 ASP A C 1
ATOM 560 O O . ASP A 1 73 ? -6.719 6.634 14.922 1.00 91.25 73 ASP A O 1
ATOM 564 N N . ARG A 1 74 ? -7.918 5.059 15.976 1.00 89.25 74 ARG A N 1
ATOM 565 C CA . ARG A 1 74 ? -6.835 4.067 16.007 1.00 89.25 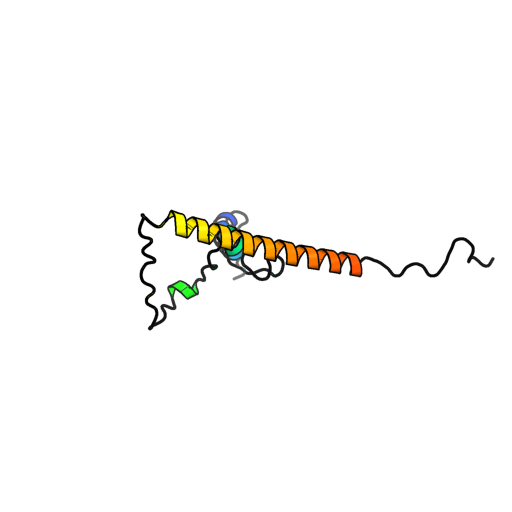74 ARG A CA 1
ATOM 566 C C . ARG A 1 74 ? -6.309 3.761 14.607 1.00 89.25 74 ARG A C 1
ATOM 568 O O . ARG A 1 74 ? -5.100 3.655 14.409 1.00 89.25 74 ARG A O 1
ATOM 575 N N . ARG A 1 75 ? -7.197 3.615 13.621 1.00 88.56 75 ARG A N 1
ATOM 576 C CA . ARG A 1 75 ? -6.793 3.374 12.228 1.00 88.56 75 ARG A CA 1
ATOM 577 C C . ARG A 1 75 ? -6.102 4.574 11.607 1.00 88.56 75 ARG A C 1
ATOM 579 O O . ARG A 1 75 ? -5.158 4.369 10.854 1.00 88.56 75 ARG A O 1
ATOM 586 N N . GLN A 1 76 ? -6.543 5.791 11.906 1.00 93.06 76 GLN A N 1
ATOM 587 C CA . GLN A 1 76 ? -5.897 7.004 11.407 1.00 93.06 76 GLN A CA 1
ATOM 588 C C . GLN A 1 76 ? -4.469 7.131 11.939 1.00 93.06 76 GLN A C 1
ATOM 590 O O . GLN A 1 76 ? -3.562 7.414 11.157 1.00 93.06 76 GLN A O 1
ATOM 595 N N . VAL A 1 77 ? -4.254 6.847 13.228 1.00 94.50 77 VAL A N 1
ATOM 596 C CA . VAL A 1 77 ? -2.909 6.816 13.822 1.00 94.50 77 VAL A CA 1
ATOM 597 C C . VAL A 1 77 ? -2.034 5.773 13.123 1.00 94.50 77 VAL A C 1
ATOM 599 O O . VAL A 1 77 ? -0.965 6.113 12.625 1.00 94.50 77 VAL A O 1
ATOM 602 N N . LEU A 1 78 ? -2.518 4.533 12.990 1.00 92.44 78 LEU A N 1
ATOM 603 C CA . LEU A 1 78 ? -1.773 3.465 12.310 1.00 92.44 78 LEU A CA 1
ATOM 604 C C . LEU A 1 78 ? -1.460 3.800 10.845 1.00 92.44 78 LEU A C 1
ATOM 606 O O . LEU A 1 78 ? -0.369 3.517 10.355 1.00 92.44 78 LEU A O 1
ATOM 610 N N . LEU A 1 79 ? -2.409 4.405 10.129 1.00 93.94 79 LEU A N 1
ATOM 611 C CA . LEU A 1 79 ? -2.210 4.823 8.745 1.00 93.94 79 LEU A CA 1
ATOM 612 C C . LEU A 1 79 ? -1.109 5.880 8.647 1.00 93.94 79 LEU A C 1
ATOM 614 O O . LEU A 1 79 ? -0.239 5.772 7.784 1.00 93.94 79 LEU A O 1
ATOM 618 N N . HIS A 1 80 ? -1.124 6.864 9.547 1.00 93.88 80 HIS A N 1
ATOM 619 C CA . HIS A 1 80 ? -0.103 7.903 9.597 1.00 93.88 80 HIS A CA 1
ATOM 620 C C . HIS A 1 80 ? 1.287 7.311 9.873 1.00 93.88 80 HIS A C 1
ATOM 622 O O . HIS A 1 80 ? 2.255 7.682 9.212 1.00 93.88 80 HIS A O 1
ATOM 628 N N . GLU A 1 81 ? 1.391 6.353 10.796 1.00 94.44 81 GLU A N 1
ATOM 629 C CA . GLU A 1 81 ? 2.645 5.644 11.083 1.00 94.44 81 GLU A CA 1
ATOM 630 C C . GLU A 1 81 ? 3.178 4.892 9.853 1.00 94.44 81 GLU A C 1
ATOM 632 O O . GLU A 1 81 ? 4.347 5.048 9.491 1.00 94.44 81 GLU A O 1
ATOM 637 N N . ILE A 1 82 ? 2.321 4.132 9.160 1.00 93.38 82 ILE A N 1
ATOM 638 C CA . ILE A 1 82 ? 2.694 3.403 7.934 1.00 93.38 82 ILE A CA 1
ATOM 639 C C . ILE A 1 82 ? 3.153 4.372 6.836 1.00 93.38 82 ILE A C 1
ATOM 641 O O . ILE A 1 82 ? 4.139 4.123 6.138 1.00 93.38 82 ILE A O 1
ATOM 645 N N . GLN A 1 83 ? 2.441 5.486 6.665 1.00 90.88 83 GLN A N 1
ATOM 646 C CA . GLN A 1 83 ? 2.777 6.490 5.658 1.00 90.88 83 GLN A CA 1
ATOM 647 C C . GLN A 1 83 ? 4.106 7.183 5.969 1.00 90.88 83 GLN A C 1
ATOM 649 O O . GLN A 1 83 ? 4.889 7.430 5.050 1.00 90.88 83 GLN A O 1
ATOM 654 N N . GLN A 1 84 ? 4.394 7.446 7.243 1.00 93.81 84 GLN A N 1
ATOM 655 C CA . GLN A 1 84 ? 5.674 8.000 7.671 1.00 93.81 84 GLN A CA 1
ATOM 656 C C . GLN A 1 84 ? 6.831 7.024 7.401 1.00 93.81 84 GLN A C 1
ATOM 658 O O . GLN A 1 84 ? 7.840 7.423 6.820 1.00 93.81 84 GLN A O 1
ATOM 663 N N . GLU A 1 85 ? 6.663 5.737 7.720 1.00 92.94 85 GLU A N 1
ATOM 664 C CA . GLU A 1 85 ? 7.657 4.696 7.415 1.00 92.94 85 GLU A CA 1
ATOM 665 C C . GLU A 1 85 ? 7.971 4.626 5.909 1.00 92.94 85 GLU A C 1
ATOM 667 O O . GLU A 1 85 ? 9.135 4.568 5.501 1.00 92.94 85 GLU A O 1
ATOM 672 N N . MET A 1 86 ? 6.939 4.684 5.062 1.00 90.06 86 MET A N 1
ATOM 673 C CA . MET A 1 86 ? 7.103 4.707 3.606 1.00 90.06 86 MET A CA 1
ATOM 674 C C . MET A 1 86 ? 7.910 5.930 3.141 1.00 90.06 86 MET A C 1
ATOM 676 O O . MET A 1 86 ? 8.789 5.800 2.281 1.00 90.06 86 MET A O 1
ATOM 680 N N . VAL A 1 87 ? 7.623 7.115 3.690 1.00 91.25 87 VAL A N 1
ATOM 681 C CA . VAL A 1 87 ? 8.366 8.346 3.374 1.00 91.25 87 VAL A CA 1
ATOM 682 C C . VAL A 1 87 ? 9.842 8.192 3.743 1.00 91.25 87 VAL A C 1
ATOM 684 O O . VAL A 1 87 ? 10.703 8.505 2.917 1.00 91.25 87 VAL A O 1
ATOM 687 N N . ASP A 1 88 ? 10.142 7.629 4.913 1.00 92.50 88 ASP A N 1
ATOM 688 C CA . ASP A 1 88 ? 11.516 7.399 5.366 1.00 92.50 88 ASP A CA 1
ATOM 689 C C . ASP A 1 88 ? 12.277 6.424 4.456 1.00 92.50 88 ASP A C 1
ATOM 691 O O . ASP A 1 88 ? 13.435 6.669 4.101 1.00 92.50 88 ASP A O 1
ATOM 695 N N . VAL A 1 89 ? 11.644 5.319 4.042 1.00 90.06 89 VAL A N 1
ATOM 696 C CA . VAL A 1 89 ? 12.250 4.353 3.105 1.00 90.06 89 VAL A CA 1
ATOM 697 C C . VAL A 1 89 ? 12.561 5.016 1.768 1.00 90.06 89 VAL A C 1
ATOM 699 O O . VAL A 1 89 ? 13.667 4.858 1.238 1.00 90.06 89 VAL A O 1
ATOM 702 N N . LYS A 1 90 ? 11.618 5.799 1.240 1.00 88.75 90 LYS A N 1
ATOM 703 C CA . LYS A 1 90 ? 11.797 6.515 -0.024 1.00 88.75 90 LYS A CA 1
ATOM 704 C C . LYS A 1 90 ? 12.921 7.548 0.064 1.00 88.75 90 LYS A C 1
ATOM 706 O O . LYS A 1 90 ? 13.724 7.650 -0.863 1.00 88.75 90 LYS A O 1
ATOM 711 N N . GLU A 1 91 ? 13.017 8.271 1.174 1.00 91.44 91 GLU A N 1
ATOM 712 C CA . GLU A 1 91 ? 14.081 9.253 1.384 1.00 91.44 91 GLU A CA 1
ATOM 713 C C . GLU A 1 91 ? 15.456 8.586 1.508 1.00 91.44 91 GLU A C 1
ATOM 715 O O . GLU A 1 91 ? 16.421 9.017 0.873 1.00 91.44 91 GLU A O 1
ATOM 720 N N . ARG A 1 92 ? 15.552 7.466 2.235 1.00 89.94 92 ARG A N 1
ATOM 721 C CA . ARG A 1 92 ? 16.787 6.665 2.295 1.00 89.94 92 ARG A CA 1
ATOM 722 C C . ARG A 1 92 ? 17.219 6.181 0.916 1.00 89.94 92 ARG A C 1
ATOM 724 O O . ARG A 1 92 ? 18.411 6.221 0.610 1.00 89.94 92 ARG A O 1
ATOM 731 N N . GLN A 1 93 ? 16.273 5.736 0.088 1.00 87.94 93 GLN A N 1
ATOM 732 C CA . GLN A 1 93 ? 16.573 5.324 -1.280 1.00 87.94 93 GLN A CA 1
ATOM 733 C C . GLN A 1 93 ? 17.094 6.504 -2.107 1.00 87.94 93 GLN A C 1
ATOM 735 O O . GLN A 1 93 ? 18.150 6.388 -2.723 1.00 87.94 93 GLN A O 1
ATOM 740 N N . ARG A 1 94 ? 16.445 7.671 -2.023 1.00 88.69 94 ARG A N 1
ATOM 741 C CA . ARG A 1 94 ? 16.889 8.894 -2.710 1.00 88.69 94 ARG A CA 1
ATOM 742 C C . ARG A 1 94 ? 18.321 9.287 -2.337 1.00 88.69 94 ARG A C 1
ATOM 744 O O . ARG A 1 94 ? 19.101 9.675 -3.209 1.00 88.69 94 ARG A O 1
ATOM 751 N N . LEU A 1 95 ? 18.680 9.199 -1.055 1.00 90.12 95 LEU A N 1
ATOM 752 C CA . LEU A 1 95 ? 20.037 9.496 -0.586 1.00 90.12 95 LEU A CA 1
ATOM 753 C C . LEU A 1 95 ? 21.066 8.510 -1.152 1.00 90.12 95 LEU A C 1
ATOM 755 O O . LEU A 1 95 ? 22.136 8.936 -1.586 1.00 90.12 95 LEU A O 1
ATOM 759 N N . ARG A 1 96 ? 20.737 7.211 -1.194 1.00 87.12 96 ARG A N 1
ATOM 760 C CA . ARG A 1 96 ? 21.591 6.184 -1.815 1.00 87.12 96 ARG A CA 1
ATOM 761 C C . ARG A 1 96 ? 21.769 6.430 -3.306 1.00 87.12 96 ARG A C 1
ATOM 763 O O . ARG A 1 96 ? 22.897 6.384 -3.784 1.00 87.12 96 ARG A O 1
ATOM 770 N N . ASP A 1 97 ? 20.687 6.746 -4.010 1.00 87.31 97 ASP A N 1
ATOM 771 C CA . ASP A 1 97 ? 20.733 7.043 -5.439 1.00 87.31 97 ASP A CA 1
ATOM 772 C C . ASP A 1 97 ? 21.593 8.286 -5.689 1.00 87.31 97 ASP A C 1
ATOM 774 O O . ASP A 1 97 ? 22.486 8.254 -6.527 1.00 87.31 97 ASP A O 1
ATOM 778 N N . THR A 1 98 ? 21.418 9.350 -4.902 1.00 87.19 98 THR A N 1
ATOM 779 C CA . THR A 1 98 ? 22.251 10.562 -4.998 1.00 87.19 98 THR A CA 1
ATOM 780 C C . THR A 1 98 ? 23.731 10.242 -4.768 1.00 87.19 98 THR A C 1
ATOM 782 O O . THR A 1 98 ? 24.581 10.680 -5.535 1.00 87.19 98 THR A O 1
ATOM 785 N N . ALA A 1 99 ? 24.055 9.442 -3.748 1.00 84.25 99 ALA A N 1
ATOM 786 C CA . ALA A 1 99 ? 25.432 9.043 -3.464 1.00 84.25 99 ALA A CA 1
ATOM 787 C C . ALA A 1 99 ? 26.039 8.167 -4.573 1.00 84.25 99 ALA A C 1
ATOM 789 O O . ALA A 1 99 ? 27.211 8.332 -4.894 1.00 84.25 99 ALA A O 1
AT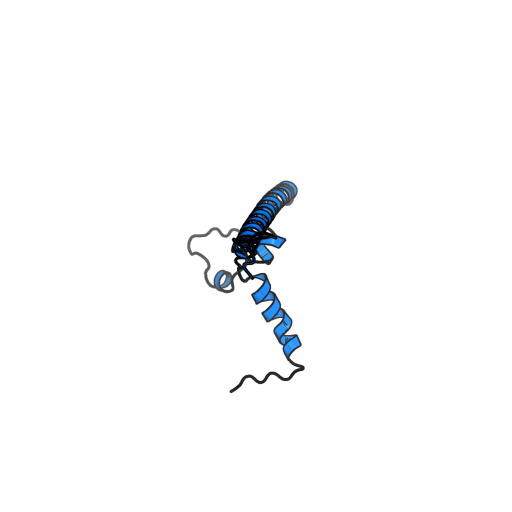OM 790 N N . ALA A 1 100 ? 25.253 7.272 -5.177 1.00 82.88 100 ALA A N 1
ATOM 791 C CA . ALA A 1 100 ? 25.696 6.425 -6.283 1.00 82.88 100 ALA A CA 1
ATOM 792 C C . ALA A 1 100 ? 25.910 7.211 -7.589 1.00 82.88 100 ALA A C 1
ATOM 794 O O . ALA A 1 100 ? 26.764 6.844 -8.392 1.00 82.88 100 ALA A O 1
ATOM 795 N N . HIS A 1 101 ? 25.139 8.282 -7.800 1.00 77.62 101 HIS A N 1
ATOM 796 C CA . HIS A 1 101 ? 25.229 9.129 -8.993 1.00 77.62 101 HIS A CA 1
ATOM 797 C C . HIS A 1 101 ? 26.183 10.321 -8.824 1.00 77.62 101 HIS A C 1
ATOM 799 O O . HIS A 1 101 ? 26.518 10.980 -9.809 1.00 77.62 101 HIS A O 1
ATOM 805 N N . ASN A 1 102 ? 26.664 10.584 -7.607 1.00 75.56 102 ASN A N 1
ATOM 806 C CA . ASN A 1 102 ? 27.788 11.482 -7.386 1.00 75.56 102 ASN A CA 1
ATOM 807 C C . ASN A 1 102 ? 29.061 10.779 -7.877 1.00 75.56 102 ASN A C 1
ATOM 809 O O . ASN A 1 102 ? 29.607 9.905 -7.209 1.00 75.56 102 ASN A O 1
ATOM 813 N N . GLY A 1 103 ? 29.502 11.135 -9.084 1.00 71.00 103 GLY A N 1
ATOM 814 C CA . GLY A 1 103 ? 30.747 10.631 -9.658 1.00 71.00 103 GLY A CA 1
ATOM 815 C C . GLY A 1 103 ? 31.975 10.973 -8.806 1.00 71.00 103 GLY A C 1
ATOM 816 O O . GLY A 1 103 ? 31.924 11.785 -7.882 1.00 71.00 103 GLY A O 1
ATOM 817 N N . ILE A 1 104 ? 33.112 10.366 -9.143 1.00 68.00 104 ILE A N 1
ATOM 818 C CA . ILE A 1 104 ? 34.403 10.745 -8.562 1.00 68.00 104 ILE A CA 1
ATOM 819 C C . ILE A 1 104 ? 34.721 12.165 -9.059 1.00 68.00 104 ILE A C 1
ATOM 821 O O . ILE A 1 104 ? 34.702 12.374 -10.277 1.00 68.00 104 ILE A O 1
ATOM 825 N N . PRO A 1 105 ? 34.988 13.147 -8.175 1.00 70.81 105 PRO A N 1
ATOM 826 C CA . PRO A 1 105 ? 35.396 14.474 -8.617 1.00 70.81 105 PRO A CA 1
ATOM 827 C C . PRO A 1 105 ? 36.640 14.348 -9.502 1.00 70.81 105 PRO A C 1
ATOM 829 O O . PRO A 1 105 ? 37.560 13.590 -9.188 1.00 70.81 105 PRO A O 1
ATOM 832 N N . ALA A 1 106 ? 36.644 15.051 -10.635 1.00 70.00 106 ALA A N 1
ATOM 833 C CA . ALA A 1 106 ? 37.781 15.063 -11.544 1.00 70.00 106 ALA A CA 1
ATOM 834 C C . ALA A 1 106 ? 39.047 15.479 -10.776 1.00 70.00 106 ALA A C 1
ATOM 836 O O . ALA A 1 106 ? 39.058 16.513 -10.116 1.00 70.00 106 ALA A O 1
ATOM 837 N N . ASN A 1 107 ? 40.108 14.669 -10.851 1.00 71.38 107 ASN A N 1
ATOM 838 C CA . ASN A 1 107 ? 41.395 14.953 -10.203 1.00 71.38 107 ASN A CA 1
ATOM 839 C C . ASN A 1 107 ? 42.270 15.896 -11.050 1.00 71.38 107 ASN A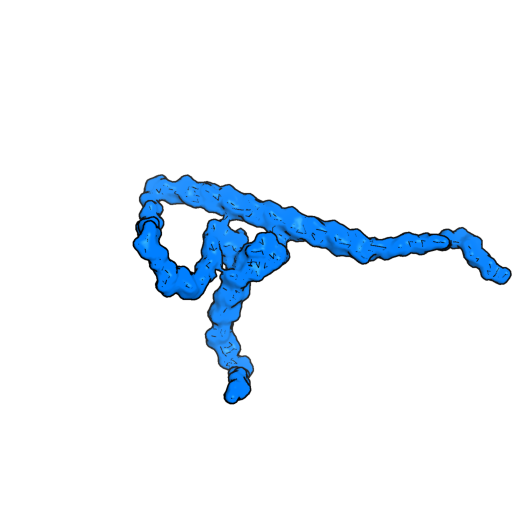 C 1
ATOM 841 O O . ASN A 1 107 ? 43.474 15.687 -11.171 1.00 71.38 107 ASN A O 1
ATOM 845 N N . PHE A 1 108 ? 41.652 16.862 -11.719 1.00 78.12 108 PHE A N 1
ATOM 846 C CA . PHE A 1 108 ? 42.352 17.866 -12.505 1.00 78.12 108 PHE A CA 1
ATOM 847 C C . PHE A 1 108 ? 41.599 19.188 -12.423 1.00 78.12 108 PHE A C 1
ATOM 849 O O . PHE A 1 108 ? 40.364 19.204 -12.399 1.00 78.12 108 PHE A O 1
ATOM 856 N N . ASP A 1 109 ? 42.351 20.279 -12.389 1.00 76.88 109 ASP A N 1
ATOM 857 C CA . ASP A 1 109 ? 41.831 21.644 -12.382 1.00 76.88 109 ASP A CA 1
ATOM 858 C C . ASP A 1 109 ? 42.217 22.386 -13.677 1.00 76.88 109 ASP A C 1
ATOM 860 O O . ASP A 1 109 ? 43.046 21.931 -14.478 1.00 76.88 109 ASP A O 1
ATOM 864 N N . VAL A 1 110 ? 41.588 23.538 -13.918 1.00 73.88 110 VAL A N 1
ATOM 865 C CA . VAL A 1 110 ? 41.882 24.420 -15.053 1.00 73.88 110 VAL A CA 1
ATOM 866 C C . VAL A 1 110 ? 43.326 24.923 -14.933 1.00 73.88 110 VAL A C 1
ATOM 868 O O . VAL A 1 110 ? 43.608 25.883 -14.223 1.00 73.88 110 VAL A O 1
ATOM 871 N N . GLY A 1 111 ? 44.246 24.267 -15.642 1.00 72.12 111 GLY A N 1
ATOM 872 C CA . GLY A 1 111 ? 45.685 24.553 -15.581 1.00 72.12 111 GLY A CA 1
ATOM 873 C C . GLY A 1 111 ? 46.575 23.309 -15.615 1.00 72.12 111 GLY A C 1
ATOM 874 O O . GLY A 1 111 ? 47.755 23.435 -15.928 1.00 72.12 111 GLY A O 1
ATOM 875 N N . ASP A 1 112 ? 46.013 22.115 -15.399 1.00 76.38 112 ASP A N 1
ATOM 876 C CA . ASP A 1 112 ? 46.750 20.837 -15.387 1.00 76.38 112 ASP A CA 1
ATOM 877 C C . ASP A 1 112 ? 47.068 20.267 -16.787 1.00 76.38 112 ASP A C 1
ATOM 879 O O . ASP A 1 112 ? 47.434 19.100 -16.940 1.00 76.38 112 ASP A O 1
ATOM 883 N N . PHE A 1 113 ? 46.943 21.076 -17.840 1.00 77.38 113 PHE A N 1
ATOM 884 C CA . PHE A 1 113 ? 47.286 20.662 -19.199 1.00 77.38 113 PHE A CA 1
ATOM 885 C C . PHE A 1 113 ? 48.771 20.939 -19.471 1.00 77.38 113 PHE A C 1
ATOM 887 O O . PHE A 1 113 ? 49.201 22.091 -19.485 1.00 77.38 113 PHE A O 1
ATOM 894 N N . VAL A 1 114 ? 49.553 19.888 -19.729 1.00 69.12 114 VAL A N 1
ATOM 895 C CA . VAL A 1 114 ? 50.915 20.004 -20.274 1.00 69.12 114 VAL A CA 1
ATOM 896 C C . VAL A 1 114 ? 50.818 19.958 -21.802 1.00 69.12 114 VAL A C 1
ATOM 898 O O . VAL A 1 114 ? 50.273 18.997 -22.344 1.00 69.12 114 VAL A O 1
ATOM 901 N N . LEU A 1 115 ? 51.303 21.009 -22.473 1.00 62.06 115 LEU A N 1
ATOM 902 C CA . LEU A 1 115 ? 51.456 21.079 -23.934 1.00 62.06 115 LEU A CA 1
ATOM 903 C C . LEU A 1 115 ? 52.745 20.392 -24.396 1.00 62.06 115 LEU A C 1
ATOM 905 O O . LEU A 1 115 ? 53.775 20.567 -23.706 1.00 62.06 115 LEU A O 1
#